Protein AF-A0A2H6NK36-F1 (afdb_monomer)

pLDDT: mean 72.43, std 20.34, range [38.06, 98.25]

Mean predicted aligned error: 20.21 Å

Foldseek 3Di:
DDDDDDDDDDDDDDDDDDDDDDDDDDDPDPPDPDPPVVVVVVVVVVVVVVVVVVCVVPPPPPPPPPPQDVVNVDADVVDDDDDDDPCPCVPPVVVVVQVVVQVVLCVVCVVVVDHDDGCCPVPVVVPSVVVVVD

Secondary structure (DSSP, 8-state):
--PPPPPPPPPPPPPPPPPPPP------SS-SSSSHHHHHHHHHHHHHHHHHHHHHHHS--S-------HHHHPPPTT---PPPPGGGGG-HHHHHHHHHHHHHHHHHHGGGT---S-HHHHTTTSHHHHHHH-

Radius of gyration: 33.69 Å; Cα contacts (8 Å, |Δi|>4): 29; chains: 1; bounding box: 80×85×63 Å

Organism: NCBI:txid3147026

Sequence (134 aa):
MATSPQKSPSSPKSPTPKSPPSRKKDDSFLGKLGGTLARRKKAKEVSELQEEGINAINLPLSPIPFELDPEDTMLEENEVRTMIDPNSRSDPKLQELMKVLIDWINDVLVGERIIVKDLAEDM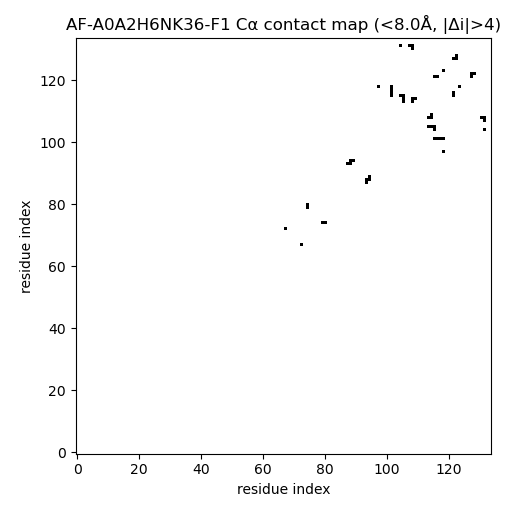YDGQVLQKLFE

Structure (mmCIF, N/CA/C/O backbone):
data_AF-A0A2H6NK36-F1
#
_entry.id   AF-A0A2H6NK36-F1
#
loop_
_atom_site.group_PDB
_atom_site.id
_atom_site.type_symbol
_atom_site.label_atom_id
_atom_site.label_alt_id
_atom_site.label_comp_id
_atom_site.label_asym_id
_atom_site.label_entity_id
_atom_site.label_seq_id
_atom_site.pdbx_PDB_ins_code
_atom_site.Cartn_x
_atom_site.Cartn_y
_atom_site.Cartn_z
_atom_site.occupancy
_atom_site.B_iso_or_equiv
_atom_site.auth_seq_id
_atom_site.auth_comp_id
_atom_site.auth_asym_id
_atom_site.auth_atom_id
_atom_site.pdbx_PDB_model_num
ATOM 1 N N . MET A 1 1 ? -1.525 67.474 39.940 1.00 40.50 1 MET A N 1
ATOM 2 C CA . MET A 1 1 ? -1.183 66.276 40.739 1.00 40.50 1 MET A CA 1
ATOM 3 C C . MET A 1 1 ? -1.065 65.121 39.755 1.00 40.50 1 MET A C 1
ATOM 5 O O . MET A 1 1 ? -2.067 64.733 39.185 1.00 40.50 1 MET A O 1
ATOM 9 N N . ALA A 1 2 ? 0.123 64.910 39.195 1.00 46.22 2 ALA A N 1
ATOM 10 C CA . ALA A 1 2 ? 1.217 64.065 39.696 1.00 46.22 2 ALA A CA 1
ATOM 11 C C . ALA A 1 2 ? 1.158 62.678 39.027 1.00 46.22 2 ALA A C 1
ATOM 13 O O . ALA A 1 2 ? 0.364 61.818 39.388 1.00 46.22 2 ALA A O 1
ATOM 14 N N . THR A 1 3 ? 1.990 62.534 37.997 1.00 42.47 3 THR A N 1
ATOM 15 C CA . THR A 1 3 ? 2.293 61.315 37.246 1.00 42.47 3 THR A CA 1
ATOM 16 C C . THR A 1 3 ? 3.066 60.333 38.129 1.00 42.47 3 THR A C 1
ATOM 18 O O . THR A 1 3 ? 4.129 60.685 38.641 1.00 42.47 3 THR A O 1
ATOM 21 N N . SER A 1 4 ? 2.568 59.107 38.280 1.00 48.78 4 SER A N 1
ATOM 22 C CA . SER A 1 4 ? 3.267 58.019 38.979 1.00 48.78 4 SER A CA 1
ATOM 23 C C . SER A 1 4 ? 4.036 57.139 37.985 1.00 48.78 4 SER A C 1
ATOM 25 O O . SER A 1 4 ? 3.416 56.616 37.060 1.00 48.78 4 SER A O 1
ATOM 27 N N . PRO A 1 5 ? 5.352 56.917 38.158 1.00 47.69 5 PRO A N 1
ATOM 28 C CA . PRO A 1 5 ? 6.099 55.916 37.401 1.00 47.69 5 PRO A CA 1
ATOM 29 C C . PRO A 1 5 ? 6.058 54.547 38.104 1.00 47.69 5 PRO A C 1
ATOM 31 O O . PRO A 1 5 ? 6.413 54.432 39.279 1.00 47.69 5 PRO A O 1
ATOM 34 N N . GLN A 1 6 ? 5.662 53.492 37.385 1.00 45.75 6 GLN A N 1
ATOM 35 C CA . GLN A 1 6 ? 5.798 52.108 37.852 1.00 45.75 6 GLN A CA 1
ATOM 36 C C . GLN A 1 6 ? 7.205 51.569 37.560 1.00 45.75 6 GLN A C 1
ATOM 38 O O . GLN A 1 6 ? 7.696 51.606 36.434 1.00 45.75 6 GLN A O 1
ATOM 43 N N . LYS A 1 7 ? 7.843 51.072 38.621 1.00 46.16 7 LYS A N 1
ATOM 44 C CA . LYS A 1 7 ? 9.167 50.448 38.662 1.00 46.16 7 LYS A CA 1
ATOM 45 C C . LYS A 1 7 ? 9.049 48.954 38.332 1.00 46.16 7 LYS A C 1
ATOM 47 O O . LYS A 1 7 ? 8.167 48.273 38.846 1.00 46.16 7 LYS A O 1
ATOM 52 N N . SER A 1 8 ? 9.952 48.465 37.493 1.00 46.62 8 SER A N 1
ATOM 53 C CA . SER A 1 8 ? 10.090 47.076 37.042 1.00 46.62 8 SER A CA 1
ATOM 54 C C . SER A 1 8 ? 10.517 46.101 38.155 1.00 46.62 8 SER A C 1
ATOM 56 O O . SER A 1 8 ? 11.281 46.489 39.042 1.00 46.62 8 SER A O 1
ATOM 58 N N . PRO A 1 9 ? 10.123 44.813 38.087 1.00 46.44 9 PRO A N 1
ATOM 59 C CA . PRO A 1 9 ? 10.822 43.737 38.781 1.00 46.44 9 PRO A CA 1
ATOM 60 C C . PRO A 1 9 ? 11.821 43.010 37.861 1.00 46.44 9 PRO A C 1
ATOM 62 O O . PRO A 1 9 ? 11.535 42.661 36.718 1.00 46.44 9 PRO A O 1
ATOM 65 N N . SER A 1 10 ? 13.021 42.816 38.401 1.00 47.41 10 SER A N 1
ATOM 66 C CA . SER A 1 10 ? 14.215 42.205 37.813 1.00 47.41 10 SER A CA 1
ATOM 67 C C . SER A 1 10 ? 14.102 40.693 37.591 1.00 47.41 10 SER A C 1
ATOM 69 O O . SER A 1 10 ? 13.578 39.975 38.441 1.00 47.41 10 SER A O 1
ATOM 71 N N . SER A 1 11 ? 14.702 40.210 36.504 1.00 47.31 11 SER A N 1
ATOM 72 C CA . SER A 1 11 ? 14.896 38.796 36.170 1.00 47.31 11 SER A CA 1
ATOM 73 C C . SER A 1 11 ? 15.907 38.088 37.103 1.00 47.31 11 SER A C 1
ATOM 75 O O . SER A 1 11 ? 16.876 38.710 37.552 1.00 47.31 11 SER A O 1
ATOM 77 N N . PRO A 1 12 ? 15.709 36.792 37.421 1.00 45.28 12 PRO A N 1
ATOM 78 C CA . PRO A 1 12 ? 16.575 36.048 38.340 1.00 45.28 12 PRO A CA 1
ATOM 79 C C . PRO A 1 12 ? 17.918 35.634 37.705 1.00 45.28 12 PRO A C 1
ATOM 81 O O . PRO A 1 12 ? 17.985 35.253 36.539 1.00 45.28 12 PRO A O 1
ATOM 84 N N . LYS A 1 13 ? 18.998 35.704 38.500 1.00 46.06 13 LYS A N 1
ATOM 85 C CA . LYS A 1 13 ? 20.382 35.351 38.124 1.00 46.06 13 LYS A CA 1
ATOM 86 C C . LYS A 1 13 ? 20.630 33.835 38.167 1.00 46.06 13 LYS A C 1
ATOM 88 O O . LYS A 1 13 ? 20.248 33.172 39.127 1.00 46.06 13 LYS A O 1
ATOM 93 N N . SER A 1 14 ? 21.350 33.326 37.168 1.00 42.91 14 SER A N 1
ATOM 94 C CA . SER A 1 14 ? 21.849 31.948 37.043 1.00 42.91 14 SER A CA 1
ATOM 95 C C . SER A 1 14 ? 23.071 31.663 37.942 1.00 42.91 14 SER A C 1
ATOM 97 O O . SER A 1 14 ? 23.910 32.554 38.105 1.00 42.91 14 SER A O 1
ATOM 99 N N . PRO A 1 15 ? 23.237 30.441 38.488 1.00 47.94 15 PRO A N 1
ATOM 100 C CA . PRO A 1 15 ? 24.372 30.099 39.344 1.00 47.94 15 PRO A CA 1
ATOM 101 C C . PRO A 1 15 ? 25.618 29.707 38.530 1.00 47.94 15 PRO A C 1
ATOM 103 O O . PRO A 1 15 ? 25.534 28.937 37.577 1.00 47.94 15 PRO A O 1
ATOM 106 N N . THR A 1 16 ? 26.787 30.216 38.926 1.00 50.62 16 THR A N 1
ATOM 107 C CA . THR A 1 16 ? 28.103 29.842 38.380 1.00 50.62 16 THR A CA 1
ATOM 108 C C . THR A 1 16 ? 28.771 28.726 39.204 1.00 50.62 16 THR A C 1
ATOM 110 O O . THR A 1 16 ? 28.600 28.684 40.427 1.00 50.62 16 THR A O 1
ATOM 113 N N . PRO A 1 17 ? 29.562 27.825 38.585 1.00 41.50 17 PRO A N 1
ATOM 114 C CA . PRO A 1 17 ? 30.240 26.736 39.288 1.00 41.50 17 PRO A CA 1
ATOM 115 C C . PRO A 1 17 ? 31.563 27.185 39.935 1.00 41.50 17 PRO A C 1
ATOM 117 O O . PRO A 1 17 ? 32.341 27.935 39.348 1.00 41.50 17 PRO A O 1
ATOM 120 N N . LYS A 1 18 ? 31.829 26.703 41.158 1.00 45.19 18 LYS A N 1
ATOM 121 C CA . LYS A 1 18 ? 33.061 26.957 41.933 1.00 45.19 18 LYS A CA 1
ATOM 122 C C . LYS A 1 18 ? 34.192 26.005 41.511 1.00 45.19 18 LYS A C 1
ATOM 124 O O . LYS A 1 18 ? 33.992 24.796 41.461 1.00 45.19 18 LYS A O 1
ATOM 129 N N . SER A 1 19 ? 35.387 26.546 41.275 1.00 46.59 19 SER A N 1
ATOM 130 C CA . SER A 1 19 ? 36.632 25.806 41.005 1.00 46.59 19 SER A CA 1
ATOM 131 C C . SER A 1 19 ? 37.280 25.227 42.282 1.00 46.59 19 SER A C 1
ATOM 133 O O . SER A 1 19 ? 37.198 25.880 43.326 1.00 46.59 19 SER A O 1
ATOM 135 N N . PRO A 1 20 ? 37.993 24.079 42.232 1.00 46.62 20 PRO A N 1
ATOM 136 C CA . PRO A 1 20 ? 38.739 23.540 43.374 1.00 46.62 20 PRO A CA 1
ATOM 137 C C . PRO A 1 20 ? 40.175 24.106 43.485 1.00 46.62 20 PRO A C 1
ATOM 139 O O . PRO A 1 20 ? 40.740 24.551 42.483 1.00 46.62 20 PRO A O 1
ATOM 142 N N . PRO A 1 21 ? 40.790 24.094 44.688 1.00 45.81 21 PRO A N 1
ATOM 143 C CA . PRO A 1 21 ? 42.068 24.754 44.945 1.00 45.81 21 PRO A CA 1
ATOM 144 C C . PRO A 1 21 ? 43.285 23.920 44.516 1.00 45.81 21 PRO A C 1
ATOM 146 O O . PRO A 1 21 ? 43.310 22.694 44.612 1.00 45.81 21 PRO A O 1
ATOM 149 N N . SER A 1 22 ? 44.334 24.630 44.098 1.00 42.72 22 SER A N 1
ATOM 150 C CA . SER A 1 22 ? 45.634 24.105 43.677 1.00 42.72 22 SER A CA 1
ATOM 151 C C . SER A 1 22 ? 46.399 23.399 44.804 1.00 42.72 22 SER A C 1
ATOM 153 O O . SER A 1 22 ? 46.587 23.973 45.879 1.00 42.72 22 SER A O 1
ATOM 155 N N . ARG A 1 23 ? 46.979 22.228 44.515 1.00 44.34 23 ARG A N 1
ATOM 156 C CA . ARG A 1 23 ? 48.155 21.704 45.228 1.00 44.34 23 ARG A CA 1
ATOM 157 C C . ARG A 1 23 ? 49.296 21.512 44.236 1.00 44.34 23 ARG A C 1
ATOM 159 O O . ARG A 1 23 ? 49.142 20.822 43.235 1.00 44.34 23 ARG A O 1
ATOM 166 N N . LYS A 1 24 ? 50.431 22.144 44.538 1.00 47.50 24 LYS A N 1
ATOM 167 C CA . LYS A 1 24 ? 51.716 21.922 43.873 1.00 47.50 24 LYS A CA 1
ATOM 168 C C . LYS A 1 24 ? 52.288 20.582 44.334 1.00 47.50 24 LYS A C 1
ATOM 170 O O . LYS A 1 24 ? 52.366 20.347 45.540 1.00 47.50 24 LYS A O 1
ATOM 175 N N . LYS A 1 25 ? 52.734 19.752 43.395 1.00 38.06 25 LYS A N 1
ATOM 176 C CA . LYS A 1 25 ? 53.842 18.825 43.619 1.00 38.06 25 LYS A CA 1
ATOM 177 C C . LYS A 1 25 ? 54.588 18.656 42.303 1.00 38.06 25 LYS A C 1
ATOM 179 O O . LYS A 1 25 ? 54.031 18.162 41.326 1.00 38.06 25 LYS A O 1
ATOM 184 N N . ASP A 1 26 ? 55.807 19.167 42.301 1.00 49.78 26 ASP A N 1
ATOM 185 C CA . ASP A 1 26 ? 56.797 18.970 41.260 1.00 49.78 26 ASP A CA 1
ATOM 186 C C . ASP A 1 26 ? 57.235 17.504 41.249 1.00 49.78 26 ASP A C 1
ATOM 188 O O . ASP A 1 26 ? 57.557 16.962 42.300 1.00 49.78 26 ASP A O 1
ATOM 192 N N . ASP A 1 27 ? 57.261 16.892 40.067 1.00 46.44 27 ASP A N 1
ATOM 193 C CA . ASP A 1 27 ? 58.197 15.820 39.719 1.00 46.44 27 ASP A CA 1
ATOM 194 C C . ASP A 1 27 ? 58.369 15.826 38.193 1.00 46.44 27 ASP A C 1
ATOM 196 O O . ASP A 1 27 ? 57.646 15.198 37.418 1.00 46.44 27 ASP A O 1
ATOM 200 N N . SER A 1 28 ? 59.328 16.637 37.748 1.00 64.38 28 SER A N 1
ATOM 201 C CA . SER A 1 28 ? 59.730 16.778 36.350 1.00 64.38 28 SER A CA 1
ATOM 202 C C . SER A 1 28 ? 60.807 15.758 35.988 1.00 64.38 28 SER A C 1
ATOM 204 O O . SER A 1 28 ? 61.953 16.159 35.869 1.00 64.38 28 SER A O 1
ATOM 206 N N . PHE A 1 29 ? 60.495 14.475 35.766 1.00 54.91 29 PHE A N 1
ATOM 207 C CA . PHE A 1 29 ? 61.515 13.547 35.220 1.00 54.91 29 PHE A CA 1
ATOM 208 C C . PHE A 1 29 ? 61.040 12.478 34.215 1.00 54.91 29 PHE A C 1
ATOM 210 O O . PHE A 1 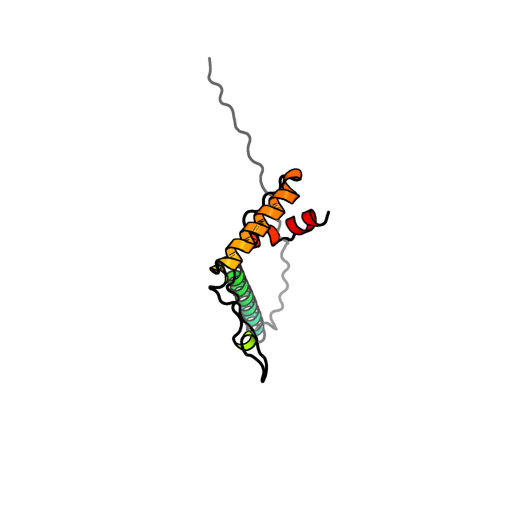29 ? 61.856 11.685 33.757 1.00 54.91 29 PHE A O 1
ATOM 217 N N . LEU A 1 30 ? 59.782 12.489 33.752 1.00 57.03 30 LEU A N 1
ATOM 218 C CA . LEU A 1 30 ? 59.309 11.557 32.699 1.00 57.03 30 LEU A CA 1
ATOM 219 C C . LEU A 1 30 ? 58.638 12.244 31.494 1.00 57.03 30 LEU A C 1
ATOM 221 O O . LEU A 1 30 ? 57.912 11.624 30.722 1.00 57.03 30 LEU A O 1
ATOM 225 N N . GLY A 1 31 ? 58.872 13.544 31.309 1.00 53.84 31 GLY A N 1
ATOM 226 C CA . GLY A 1 31 ? 58.093 14.366 30.375 1.00 53.84 31 GLY A CA 1
ATOM 227 C C . GLY A 1 31 ? 58.606 14.486 28.936 1.00 53.84 31 GLY A C 1
ATOM 228 O O . GLY A 1 31 ? 57.925 15.120 28.134 1.00 53.84 31 GLY A O 1
ATOM 229 N N . LYS A 1 32 ? 59.785 13.956 28.574 1.00 59.31 32 LYS A N 1
ATOM 230 C CA . LYS A 1 32 ? 60.474 14.432 27.353 1.00 59.31 32 LYS A CA 1
ATOM 231 C C . LYS A 1 32 ? 60.631 13.476 26.171 1.00 59.31 32 LYS A C 1
ATOM 233 O O . LYS A 1 32 ? 61.162 13.924 25.164 1.00 59.31 32 LYS A O 1
ATOM 238 N N . LEU A 1 33 ? 60.121 12.239 26.205 1.00 54.47 33 LEU A N 1
ATOM 239 C CA . LEU A 1 33 ? 60.195 11.368 25.011 1.00 54.47 33 LEU A CA 1
ATOM 240 C C . LEU A 1 33 ? 59.067 10.335 24.812 1.00 54.47 33 LEU A C 1
ATOM 242 O O . LEU A 1 33 ? 59.205 9.458 23.969 1.00 54.47 33 LEU A O 1
ATOM 246 N N . GLY A 1 34 ? 57.936 10.437 25.523 1.00 54.75 34 GLY A N 1
ATOM 247 C CA . GLY A 1 34 ? 56.855 9.433 25.421 1.00 54.75 34 GLY A CA 1
ATOM 248 C C . GLY A 1 34 ? 55.452 9.939 25.057 1.00 54.75 34 GLY A C 1
ATOM 249 O O . GLY A 1 34 ? 54.564 9.132 24.809 1.00 54.75 34 GLY A O 1
ATOM 250 N N . GLY A 1 35 ? 55.203 11.255 25.040 1.00 55.16 35 GLY A N 1
ATOM 251 C CA . GLY A 1 35 ? 53.829 11.792 25.100 1.00 55.16 35 GLY A CA 1
ATOM 252 C C . GLY A 1 35 ? 53.221 12.343 23.803 1.00 55.16 35 GLY A C 1
ATOM 253 O O . GLY A 1 35 ? 52.019 12.600 23.755 1.00 55.16 35 GLY A O 1
ATOM 254 N N . THR A 1 36 ? 54.005 12.561 22.746 1.00 53.38 36 THR A N 1
ATOM 255 C CA . THR A 1 36 ? 53.524 13.280 21.547 1.00 53.38 36 THR A CA 1
ATOM 256 C C . THR A 1 36 ? 52.778 12.387 20.553 1.00 53.38 36 THR A C 1
ATOM 258 O O . THR A 1 36 ? 51.921 12.876 19.819 1.00 53.38 36 THR A O 1
ATOM 261 N N . LEU A 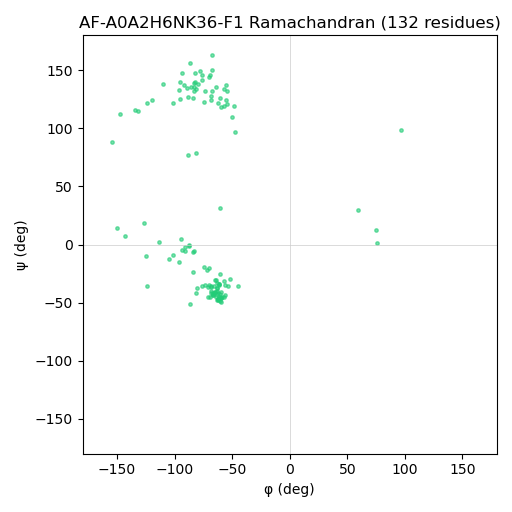1 37 ? 53.036 11.077 20.565 1.00 46.62 37 LEU A N 1
ATOM 262 C CA . LEU A 1 37 ? 52.413 10.108 19.656 1.00 46.62 37 LEU A CA 1
ATOM 263 C C . LEU A 1 37 ? 51.016 9.670 20.123 1.00 46.62 37 LEU A C 1
ATOM 265 O O . LEU A 1 37 ? 50.084 9.625 19.322 1.00 46.62 37 LEU A O 1
ATOM 269 N N . ALA A 1 38 ? 50.832 9.432 21.425 1.00 49.44 38 ALA A N 1
ATOM 270 C CA . ALA A 1 38 ? 49.532 9.047 21.981 1.00 49.44 38 ALA A CA 1
ATOM 271 C C . ALA A 1 38 ? 48.512 10.201 21.950 1.00 49.44 38 ALA A C 1
ATOM 273 O O . ALA A 1 38 ? 47.327 9.982 21.704 1.00 49.44 38 ALA A O 1
ATOM 274 N N . ARG A 1 39 ? 48.968 11.448 22.145 1.00 51.56 39 ARG A N 1
ATOM 275 C CA . ARG A 1 39 ? 48.094 12.632 22.122 1.00 51.56 39 ARG A CA 1
ATOM 276 C C . ARG A 1 39 ? 47.591 12.969 20.717 1.00 51.56 39 ARG A C 1
ATOM 278 O O . ARG A 1 39 ? 46.439 13.362 20.573 1.00 51.56 39 ARG A O 1
ATOM 285 N N . ARG A 1 40 ? 48.428 12.782 19.689 1.00 54.81 40 ARG A N 1
ATOM 286 C CA . ARG A 1 40 ? 48.033 12.981 18.285 1.00 54.81 40 ARG A CA 1
ATOM 287 C C . ARG A 1 40 ? 47.034 11.931 17.802 1.00 54.81 40 ARG A C 1
ATOM 289 O O . ARG A 1 40 ? 46.120 12.298 17.078 1.00 54.81 40 ARG A O 1
ATOM 296 N N . LYS A 1 41 ? 47.160 10.671 18.242 1.00 58.78 41 LYS A N 1
ATOM 297 C CA . LYS A 1 41 ? 46.171 9.626 17.925 1.00 58.78 41 LYS A CA 1
ATOM 298 C C . LYS A 1 41 ? 44.779 9.972 18.456 1.00 58.78 41 LYS A C 1
ATOM 300 O O . LYS A 1 41 ? 43.838 9.982 17.679 1.00 58.78 41 LYS A O 1
ATOM 305 N N . LYS A 1 42 ? 44.675 10.369 19.729 1.00 56.97 42 LYS A N 1
ATOM 306 C CA . LYS A 1 42 ? 43.383 10.750 20.326 1.00 56.97 42 LYS A CA 1
ATOM 307 C C . LYS A 1 42 ? 42.773 12.010 19.708 1.00 56.97 42 LYS A C 1
ATOM 309 O O . LYS A 1 42 ? 41.565 12.094 19.574 1.00 56.97 42 LYS A O 1
ATOM 314 N N . ALA A 1 43 ? 43.593 12.994 19.332 1.00 59.78 43 ALA A N 1
ATOM 315 C CA . ALA A 1 43 ? 43.093 14.202 18.672 1.00 59.78 43 ALA A CA 1
ATOM 316 C C . ALA A 1 43 ? 42.570 13.920 17.254 1.00 59.78 43 ALA A C 1
ATOM 318 O O . ALA A 1 43 ? 41.592 14.533 16.839 1.00 59.78 43 ALA A O 1
ATOM 319 N N . LYS A 1 44 ? 43.209 12.991 16.532 1.00 65.06 44 LYS A N 1
ATOM 320 C CA . LYS A 1 44 ? 42.763 12.565 15.205 1.00 65.06 44 LYS A CA 1
ATOM 321 C C . LYS A 1 44 ? 41.456 11.780 15.286 1.00 65.06 44 LYS A C 1
ATOM 323 O O . LYS A 1 44 ? 40.531 12.116 14.574 1.00 65.06 44 LYS A O 1
ATOM 328 N N . GLU A 1 45 ? 41.361 10.844 16.226 1.00 63.25 45 GLU A N 1
ATOM 329 C CA . GLU A 1 45 ? 40.148 10.055 16.477 1.00 63.25 45 GLU A CA 1
ATOM 330 C C . GLU A 1 45 ? 38.955 10.943 16.862 1.00 63.25 45 GLU A C 1
ATOM 332 O O . GLU A 1 45 ? 37.875 10.810 16.306 1.00 63.25 45 GLU A O 1
ATOM 337 N N . VAL A 1 46 ? 39.152 11.922 17.754 1.00 65.06 46 VAL A N 1
ATOM 338 C CA . VAL A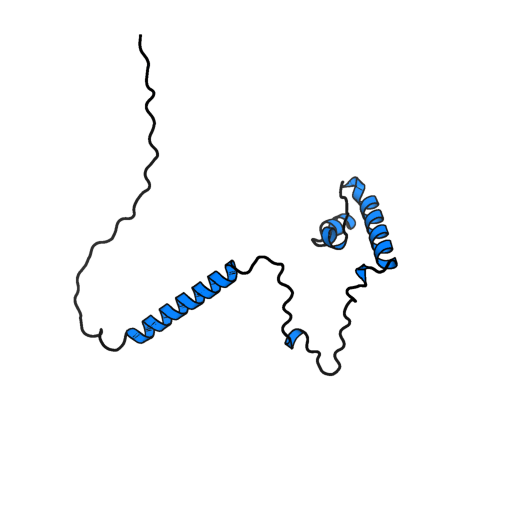 1 46 ? 38.090 12.882 18.104 1.00 65.06 46 VAL A CA 1
ATOM 339 C C . VAL A 1 46 ? 37.680 13.732 16.898 1.00 65.06 46 VAL A C 1
ATOM 341 O O . VAL A 1 46 ? 36.500 14.029 16.746 1.00 65.06 46 VAL A O 1
ATOM 344 N N . SER A 1 47 ? 38.631 14.112 16.041 1.00 72.38 47 SER A N 1
ATOM 345 C CA . SER A 1 47 ? 38.338 14.863 14.817 1.00 72.38 47 SER A CA 1
ATOM 346 C C . SER A 1 47 ? 37.567 14.022 13.800 1.00 72.38 47 SER A C 1
ATOM 348 O O . SER A 1 47 ? 36.623 14.534 13.215 1.00 72.38 47 SER A O 1
ATOM 350 N N . GLU A 1 48 ? 37.943 12.753 13.620 1.00 73.88 48 GLU A N 1
ATOM 351 C CA . GLU A 1 48 ? 37.272 11.796 12.729 1.00 73.88 48 GLU A CA 1
ATOM 352 C C . GLU A 1 48 ? 35.833 11.542 13.203 1.00 73.88 48 GLU A C 1
ATOM 354 O O . GLU A 1 48 ? 34.901 11.725 12.431 1.00 73.88 48 GLU A O 1
ATOM 359 N N . LEU A 1 49 ? 35.624 11.279 14.498 1.00 72.94 49 LEU A N 1
ATOM 360 C CA . LEU A 1 49 ? 34.283 11.100 15.077 1.00 72.94 49 LEU A CA 1
ATOM 361 C C . LEU A 1 49 ? 33.404 12.351 14.948 1.00 72.94 49 LEU A C 1
ATOM 363 O O . LEU A 1 49 ? 32.185 12.265 14.801 1.00 72.94 49 LEU A O 1
ATOM 367 N N . GLN A 1 50 ? 34.008 13.533 15.042 1.00 76.62 50 GLN A N 1
ATOM 368 C CA . GLN A 1 50 ? 33.285 14.791 14.914 1.00 76.62 50 GLN A CA 1
ATOM 369 C C . GLN A 1 50 ? 32.949 15.102 13.450 1.00 76.62 50 GLN A C 1
ATOM 371 O O . GLN A 1 50 ? 31.867 15.614 13.177 1.00 76.62 50 GLN A O 1
ATOM 376 N N . GLU A 1 51 ? 33.836 14.761 12.516 1.00 77.56 51 GLU A N 1
ATOM 377 C CA . GLU A 1 51 ? 33.598 14.847 11.074 1.00 77.56 51 GLU A CA 1
ATOM 378 C C . GLU A 1 51 ? 32.516 13.856 10.624 1.00 77.56 51 GLU A C 1
ATOM 380 O O . GLU A 1 51 ? 31.584 14.248 9.925 1.00 77.56 51 GLU A O 1
ATOM 385 N N . GLU A 1 52 ? 32.556 12.616 11.115 1.00 71.12 52 GLU A N 1
ATOM 386 C CA . GLU A 1 52 ? 31.493 11.622 10.932 1.00 71.12 52 GLU A CA 1
ATOM 387 C C . GLU A 1 52 ? 30.156 12.120 11.491 1.00 71.12 52 GLU A C 1
ATOM 389 O O . GLU A 1 52 ? 29.135 12.046 10.810 1.00 71.12 52 GLU A O 1
ATOM 394 N N . GLY A 1 53 ? 30.154 12.696 12.698 1.00 75.81 53 GLY A N 1
ATOM 395 C CA . GLY A 1 53 ? 28.950 13.270 13.302 1.00 75.81 53 GLY A CA 1
ATOM 396 C C . GLY A 1 53 ? 28.375 14.446 12.504 1.00 75.81 53 GLY A C 1
ATOM 397 O O . GLY A 1 53 ? 27.160 14.552 12.347 1.00 75.81 53 GLY A O 1
ATOM 398 N N . ILE A 1 54 ? 29.232 15.317 11.963 1.00 76.44 54 ILE A N 1
ATOM 399 C CA . ILE A 1 54 ? 28.826 16.433 11.094 1.00 76.44 54 ILE A CA 1
ATOM 400 C C . ILE A 1 54 ? 28.257 15.903 9.775 1.00 76.44 54 ILE A C 1
ATOM 402 O O . ILE A 1 54 ? 27.230 16.409 9.322 1.00 76.44 54 ILE A O 1
ATOM 406 N N . ASN A 1 55 ? 28.872 14.878 9.183 1.00 76.25 55 ASN A N 1
ATOM 407 C CA . ASN A 1 55 ? 28.367 14.244 7.968 1.00 76.25 55 ASN A CA 1
ATOM 408 C C . ASN A 1 55 ? 27.009 13.574 8.216 1.00 76.25 55 ASN A C 1
ATOM 410 O O . ASN A 1 55 ? 26.078 13.818 7.458 1.00 76.25 55 ASN A O 1
ATOM 414 N N . ALA A 1 56 ? 26.840 12.837 9.317 1.00 71.50 56 ALA A N 1
ATOM 415 C CA . ALA A 1 56 ? 25.572 12.190 9.664 1.00 71.50 56 ALA A CA 1
ATOM 416 C C . ALA A 1 56 ? 24.412 13.184 9.876 1.00 71.50 56 ALA A C 1
ATOM 418 O O . ALA A 1 56 ? 23.270 12.869 9.554 1.00 71.50 56 ALA A O 1
ATOM 419 N N . ILE A 1 57 ? 24.691 14.383 10.400 1.00 70.31 57 ILE A N 1
ATOM 420 C CA . ILE A 1 57 ? 23.677 15.433 10.612 1.00 70.31 57 ILE A CA 1
ATOM 421 C C . ILE A 1 57 ? 23.373 16.199 9.317 1.00 70.31 57 ILE A C 1
ATOM 423 O O . ILE A 1 57 ? 22.229 16.592 9.094 1.00 70.31 57 ILE A O 1
ATOM 427 N N . ASN A 1 58 ? 24.390 16.450 8.487 1.00 67.12 58 ASN A N 1
ATOM 428 C CA . ASN A 1 58 ? 24.270 17.284 7.289 1.00 67.12 58 ASN A CA 1
ATOM 429 C C . ASN A 1 58 ? 23.911 16.511 6.020 1.00 67.12 58 ASN A C 1
ATOM 431 O O . ASN A 1 58 ? 23.752 17.150 4.976 1.00 67.12 58 ASN A O 1
ATOM 435 N N . LEU A 1 59 ? 23.775 15.179 6.073 1.00 58.22 59 LEU A N 1
ATOM 436 C CA . LEU A 1 59 ? 23.112 14.468 4.988 1.00 58.22 59 LEU A CA 1
ATOM 437 C C . LEU A 1 59 ? 21.736 15.126 4.811 1.00 58.22 59 LEU A C 1
ATOM 439 O O . LEU A 1 59 ? 20.966 15.188 5.775 1.00 58.22 59 LEU A O 1
ATOM 443 N N . PRO A 1 60 ? 21.419 15.671 3.623 1.00 49.75 60 PRO A N 1
ATOM 444 C CA . PRO A 1 60 ? 20.082 16.170 3.390 1.00 49.75 60 PRO A CA 1
ATOM 445 C C . PRO A 1 60 ? 19.140 15.011 3.700 1.00 49.75 60 PRO A C 1
ATOM 447 O O . PRO A 1 60 ? 19.355 13.904 3.211 1.00 49.75 60 PRO A O 1
ATOM 450 N N . LEU A 1 61 ? 18.096 15.270 4.487 1.00 52.81 61 LEU A N 1
ATOM 451 C CA . LEU A 1 61 ? 16.938 14.391 4.706 1.00 52.81 61 LEU A CA 1
ATOM 452 C C . LEU A 1 61 ? 16.164 14.114 3.393 1.00 52.81 61 LEU A C 1
ATOM 454 O O . LEU A 1 61 ? 14.945 13.971 3.389 1.00 52.81 61 LEU A O 1
ATOM 458 N N . SER A 1 62 ? 16.859 14.082 2.255 1.00 51.94 62 SER A N 1
ATOM 459 C CA . SER A 1 62 ? 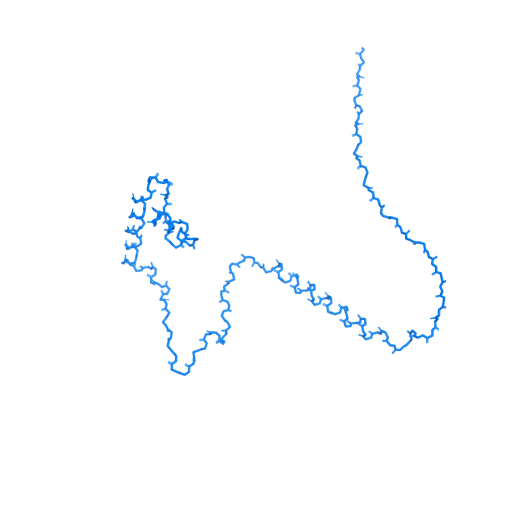16.406 13.441 1.040 1.00 51.94 62 SER A CA 1
ATOM 460 C C . SER A 1 62 ? 16.130 11.986 1.399 1.00 51.94 62 SER A C 1
ATOM 462 O O . SER A 1 62 ? 16.971 11.384 2.073 1.00 51.94 62 SER A O 1
ATOM 464 N N . PRO A 1 63 ? 14.990 11.406 0.982 1.00 47.03 63 PRO A N 1
ATOM 465 C CA . PRO A 1 63 ? 14.818 9.965 1.073 1.00 47.03 63 PRO A CA 1
ATOM 466 C C . PRO A 1 63 ? 16.079 9.355 0.477 1.00 47.03 63 PRO A C 1
ATOM 468 O O . PRO A 1 63 ? 16.423 9.701 -0.655 1.00 47.03 63 PRO A O 1
ATOM 471 N N . ILE A 1 64 ? 16.818 8.590 1.288 1.00 51.62 64 ILE A N 1
ATOM 472 C CA . ILE A 1 6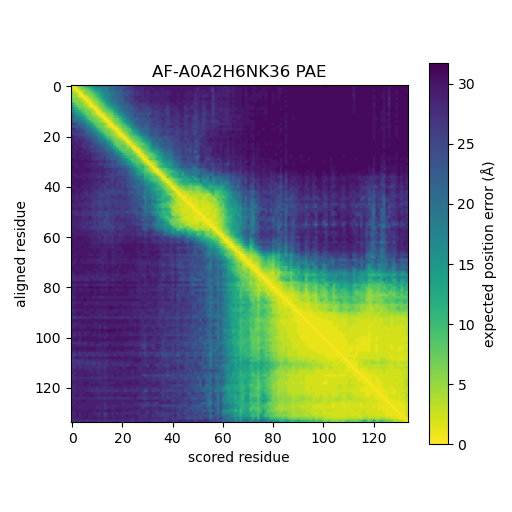4 ? 18.026 7.892 0.859 1.00 51.62 64 ILE A CA 1
ATOM 473 C C . ILE A 1 64 ? 17.589 7.157 -0.408 1.00 51.62 64 ILE A C 1
ATOM 475 O O . ILE A 1 64 ? 16.742 6.262 -0.302 1.00 51.62 64 ILE A O 1
ATOM 479 N N . PRO A 1 65 ? 18.042 7.562 -1.614 1.00 53.53 65 PRO A N 1
ATOM 480 C CA . PRO A 1 65 ? 17.913 6.675 -2.751 1.00 53.53 65 PRO A CA 1
ATOM 481 C C . PRO A 1 65 ? 18.608 5.419 -2.264 1.00 53.53 65 PRO A C 1
ATOM 483 O O . PRO A 1 65 ? 19.719 5.540 -1.758 1.00 53.53 65 PRO A O 1
ATOM 486 N N . PHE A 1 66 ? 17.927 4.276 -2.287 1.00 55.69 66 PHE A N 1
ATOM 487 C CA . PHE A 1 66 ? 18.547 2.991 -1.994 1.00 55.69 66 PHE A CA 1
ATOM 488 C C . PHE A 1 66 ? 19.847 2.934 -2.813 1.00 55.69 66 PHE A C 1
ATOM 490 O O . PHE A 1 66 ? 19.809 2.703 -4.021 1.00 55.69 66 PHE A O 1
ATOM 497 N N . GLU A 1 67 ? 20.977 3.272 -2.194 1.00 55.25 67 GLU A N 1
ATOM 498 C CA . GLU A 1 67 ? 22.292 3.211 -2.809 1.00 55.25 67 GLU A CA 1
ATOM 499 C C . GLU A 1 67 ? 22.647 1.744 -2.666 1.00 55.25 67 GLU A C 1
ATOM 501 O O . GLU A 1 67 ? 23.251 1.319 -1.687 1.00 55.25 67 GLU A O 1
ATOM 506 N N . LEU A 1 68 ? 22.061 0.946 -3.560 1.00 58.84 68 LEU A N 1
ATOM 507 C CA . LEU A 1 68 ? 22.364 -0.467 -3.661 1.00 58.84 68 LEU A CA 1
ATOM 508 C C . LEU A 1 68 ? 23.855 -0.540 -3.968 1.00 58.84 68 LEU A C 1
ATOM 510 O O . LEU A 1 68 ? 24.293 0.006 -4.987 1.00 58.84 68 LEU A O 1
ATOM 514 N N . ASP A 1 69 ? 24.623 -1.163 -3.077 1.00 63.62 69 ASP A N 1
ATOM 515 C CA . ASP A 1 69 ? 26.020 -1.462 -3.357 1.00 63.62 69 ASP A CA 1
ATOM 516 C C . ASP A 1 69 ? 26.044 -2.271 -4.671 1.00 63.62 69 ASP A C 1
ATOM 518 O O . ASP A 1 69 ? 25.162 -3.116 -4.872 1.00 63.62 69 ASP A O 1
ATOM 522 N N . PRO A 1 70 ? 26.957 -2.024 -5.627 1.00 62.28 70 PRO A N 1
ATOM 523 C CA . PRO A 1 70 ? 27.101 -2.882 -6.801 1.00 62.28 70 PRO A CA 1
ATOM 524 C C . PRO A 1 70 ? 27.080 -4.380 -6.454 1.00 62.28 70 PRO A C 1
ATOM 526 O O . PRO A 1 70 ? 26.446 -5.140 -7.187 1.00 62.28 70 PRO A O 1
ATOM 529 N N . GLU A 1 71 ? 27.636 -4.785 -5.308 1.00 65.88 71 GLU A N 1
ATOM 530 C CA . GLU A 1 71 ? 27.565 -6.162 -4.793 1.00 65.88 71 GLU A CA 1
ATOM 531 C C . GLU A 1 71 ? 26.126 -6.633 -4.477 1.00 65.88 71 GLU A C 1
ATOM 533 O O . GLU A 1 71 ? 25.795 -7.790 -4.719 1.00 65.88 71 GLU A O 1
ATOM 538 N N . ASP A 1 72 ? 25.224 -5.747 -4.039 1.00 63.78 72 ASP A N 1
ATOM 539 C CA . ASP A 1 72 ? 23.805 -6.059 -3.785 1.00 63.78 72 ASP A CA 1
ATOM 540 C C . ASP A 1 72 ? 22.988 -6.219 -5.085 1.00 63.78 72 ASP A C 1
ATOM 542 O O . ASP A 1 72 ? 21.897 -6.813 -5.098 1.00 63.78 72 ASP A O 1
ATOM 546 N N . THR A 1 73 ? 23.508 -5.680 -6.196 1.00 65.62 73 THR A N 1
ATOM 547 C CA . THR A 1 73 ? 22.918 -5.789 -7.543 1.00 65.62 73 THR A CA 1
ATOM 548 C C . THR A 1 73 ? 23.508 -6.919 -8.384 1.00 65.62 73 THR A C 1
ATOM 550 O O . THR A 1 73 ? 22.911 -7.293 -9.398 1.00 65.62 73 THR A O 1
ATOM 553 N N . MET A 1 74 ? 24.655 -7.470 -7.979 1.00 77.75 74 MET A N 1
ATOM 554 C CA . MET A 1 74 ? 25.294 -8.589 -8.660 1.00 77.75 74 MET A CA 1
ATOM 555 C C . MET A 1 74 ? 24.536 -9.883 -8.362 1.00 77.75 74 MET A C 1
ATOM 557 O O . MET A 1 74 ? 24.340 -10.269 -7.216 1.00 77.75 74 MET A O 1
ATOM 561 N N . LEU A 1 75 ? 24.078 -10.534 -9.429 1.00 81.31 75 LEU A N 1
ATOM 562 C CA . LEU A 1 75 ? 23.416 -11.832 -9.366 1.00 81.31 75 LEU A CA 1
ATOM 563 C C . LEU A 1 75 ? 24.466 -12.944 -9.307 1.00 81.31 75 LEU A C 1
ATOM 565 O O . LEU A 1 75 ? 25.462 -12.892 -10.036 1.00 81.31 75 LEU A O 1
ATOM 569 N N . GLU A 1 76 ? 24.231 -13.969 -8.491 1.00 84.88 76 GLU A N 1
ATOM 570 C CA . GLU A 1 76 ? 25.047 -15.187 -8.497 1.00 84.88 76 GLU A CA 1
ATOM 571 C C . GLU A 1 76 ? 24.862 -15.994 -9.803 1.00 84.88 76 GLU A C 1
ATOM 573 O O . GLU A 1 76 ? 23.900 -15.805 -10.557 1.00 84.88 76 GLU A O 1
ATOM 578 N N . GLU A 1 77 ? 25.781 -16.927 -10.099 1.00 84.94 77 GLU A N 1
ATOM 579 C CA . GLU A 1 77 ? 25.628 -17.823 -11.254 1.00 84.94 77 GLU A CA 1
ATOM 580 C C . GLU A 1 77 ? 24.309 -18.608 -11.157 1.00 84.94 77 GLU A C 1
ATOM 582 O O . GLU A 1 77 ? 24.109 -19.423 -10.256 1.00 84.94 77 GLU A O 1
ATOM 587 N N . ASN A 1 78 ? 23.443 -18.417 -12.157 1.00 85.31 78 ASN A N 1
ATOM 588 C CA . ASN A 1 78 ? 22.078 -18.955 -12.250 1.00 85.31 78 ASN A CA 1
ATOM 589 C C . ASN A 1 78 ? 21.019 -18.268 -11.360 1.00 85.31 78 ASN A C 1
ATOM 591 O O . ASN A 1 78 ? 19.906 -18.786 -11.250 1.00 85.31 78 ASN A O 1
ATOM 595 N N . GLU A 1 79 ? 21.301 -17.102 -10.773 1.00 88.50 79 GLU A N 1
ATOM 596 C CA . GLU A 1 79 ? 20.289 -16.297 -10.079 1.00 88.50 79 GLU A CA 1
ATOM 597 C C . GLU A 1 79 ? 19.471 -15.459 -11.079 1.00 88.50 79 GLU A C 1
ATOM 599 O O . GLU A 1 79 ? 20.004 -14.817 -11.986 1.00 88.50 79 GLU A O 1
ATOM 604 N N . VAL A 1 80 ? 18.145 -15.459 -10.918 1.00 86.44 80 VAL A N 1
ATOM 605 C CA . VAL A 1 80 ? 17.217 -14.660 -11.729 1.00 86.44 80 VAL A CA 1
ATOM 606 C C . VAL A 1 80 ? 16.383 -13.790 -10.801 1.00 86.44 80 VAL A C 1
ATOM 608 O O . VAL A 1 80 ? 15.648 -14.300 -9.957 1.00 86.44 80 VAL A O 1
ATOM 611 N N . ARG A 1 81 ? 16.443 -12.470 -11.000 1.00 84.88 81 ARG A N 1
ATOM 6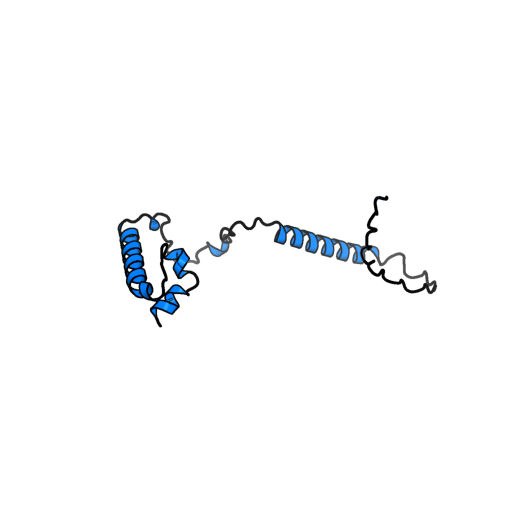12 C CA . ARG A 1 81 ? 15.547 -11.506 -10.350 1.00 84.88 81 ARG A CA 1
ATOM 613 C C . ARG A 1 81 ? 14.595 -10.908 -11.375 1.00 84.88 81 ARG A C 1
ATOM 615 O O . ARG A 1 81 ? 14.986 -10.582 -12.492 1.00 84.88 81 ARG A O 1
ATOM 622 N N . THR A 1 82 ? 13.333 -10.761 -10.984 1.00 86.19 82 THR A N 1
ATOM 623 C CA . THR A 1 82 ? 12.335 -10.043 -11.783 1.00 86.19 82 THR A CA 1
ATOM 624 C C . THR A 1 82 ? 12.151 -8.662 -11.184 1.00 86.19 82 THR A C 1
ATOM 626 O O . THR A 1 82 ? 11.799 -8.540 -10.013 1.00 86.19 82 THR A O 1
ATOM 629 N N . MET A 1 83 ? 12.383 -7.631 -11.990 1.00 85.00 83 MET A N 1
ATOM 630 C CA . MET A 1 83 ? 12.130 -6.248 -11.603 1.00 85.00 83 MET A CA 1
ATOM 631 C C . MET A 1 83 ? 10.757 -5.825 -12.106 1.00 85.00 83 MET A C 1
ATOM 633 O O . MET A 1 83 ? 10.360 -6.163 -13.221 1.00 85.00 83 MET A O 1
ATOM 637 N N . ILE A 1 84 ? 10.035 -5.069 -11.284 1.00 86.88 84 ILE A N 1
ATOM 638 C CA . ILE A 1 84 ? 8.799 -4.425 -11.723 1.00 86.88 84 ILE A CA 1
ATOM 639 C C . ILE A 1 84 ? 9.181 -3.345 -12.740 1.00 86.88 84 ILE A C 1
ATOM 641 O O . ILE A 1 84 ? 10.032 -2.504 -12.449 1.00 86.88 84 ILE A O 1
ATOM 645 N N . ASP A 1 85 ? 8.556 -3.354 -13.920 1.00 87.25 85 ASP A N 1
ATOM 646 C CA . ASP A 1 85 ? 8.755 -2.292 -14.912 1.00 87.25 85 ASP A CA 1
ATOM 647 C C . ASP A 1 85 ? 8.302 -0.953 -14.294 1.00 87.25 85 ASP A C 1
ATOM 649 O O . ASP A 1 85 ? 7.158 -0.870 -13.826 1.00 87.25 85 ASP A O 1
ATOM 653 N N . PRO A 1 86 ? 9.146 0.097 -14.278 1.00 86.00 86 PRO A N 1
ATOM 654 C CA . PRO A 1 86 ? 8.780 1.414 -13.757 1.00 86.00 86 PRO A CA 1
ATOM 655 C C . PRO A 1 86 ? 7.482 1.979 -14.351 1.00 86.00 86 PRO A C 1
ATOM 657 O O . PRO A 1 86 ? 6.747 2.692 -13.666 1.00 86.00 86 PRO A O 1
ATOM 660 N N . ASN A 1 87 ? 7.164 1.624 -15.599 1.00 89.31 87 ASN A N 1
ATOM 661 C CA . ASN A 1 87 ? 5.954 2.054 -16.296 1.00 89.31 87 ASN A CA 1
ATOM 662 C C . ASN A 1 87 ? 4.720 1.209 -15.956 1.00 89.31 87 ASN A C 1
ATOM 664 O O . ASN A 1 87 ? 3.622 1.577 -16.364 1.00 89.31 87 ASN A O 1
ATOM 668 N N . SER A 1 88 ? 4.859 0.122 -15.186 1.00 88.56 88 SER A N 1
ATOM 669 C CA . SER A 1 88 ? 3.730 -0.740 -14.790 1.00 88.56 88 SER A CA 1
ATOM 670 C C . SER A 1 88 ? 2.640 0.044 -14.065 1.00 88.56 88 SER A C 1
ATOM 672 O O . SER A 1 88 ? 1.463 -0.265 -14.206 1.00 88.56 88 SER A O 1
ATOM 674 N N . ARG A 1 89 ? 3.013 1.102 -13.329 1.00 87.31 89 ARG A N 1
ATOM 675 C CA . ARG A 1 89 ? 2.055 2.009 -12.675 1.00 87.31 89 ARG A CA 1
ATOM 676 C C . ARG A 1 89 ? 1.127 2.715 -13.663 1.00 87.31 89 ARG A C 1
ATOM 678 O O . ARG A 1 89 ? 0.027 3.085 -13.277 1.00 87.31 89 ARG A O 1
ATOM 685 N N . SER A 1 90 ? 1.541 2.882 -14.913 1.00 91.75 90 SER A N 1
ATOM 686 C CA . SER A 1 90 ? 0.743 3.509 -15.968 1.00 91.75 90 SER A CA 1
ATOM 687 C C . SER A 1 90 ? -0.164 2.519 -16.706 1.00 91.75 90 SER A C 1
ATOM 689 O O . SER A 1 90 ? -0.892 2.940 -17.604 1.00 91.75 90 SER A O 1
ATOM 691 N N . ASP A 1 91 ? -0.135 1.222 -16.367 1.00 95.50 91 ASP A N 1
ATOM 692 C CA . ASP A 1 91 ? -1.027 0.228 -16.970 1.00 95.50 91 ASP A CA 1
ATOM 693 C C . ASP A 1 91 ? -2.493 0.575 -16.639 1.00 95.50 91 ASP A C 1
ATOM 695 O O . ASP A 1 91 ? -2.861 0.624 -15.457 1.00 95.50 91 ASP A O 1
ATOM 699 N N . PRO A 1 92 ? -3.358 0.787 -17.652 1.00 95.50 92 PRO A N 1
ATOM 700 C 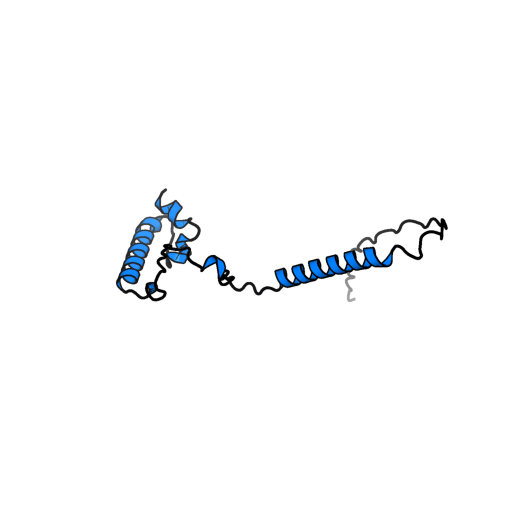CA . PRO A 1 92 ? -4.773 1.071 -17.440 1.00 95.50 92 PRO A CA 1
ATOM 701 C C . PRO A 1 92 ? -5.484 0.038 -16.562 1.00 95.50 92 PRO A C 1
ATOM 703 O O . PRO A 1 92 ? -6.348 0.408 -15.770 1.00 95.50 92 PRO A O 1
ATOM 706 N N . LYS A 1 93 ? -5.113 -1.245 -16.664 1.00 95.44 93 LYS A N 1
ATOM 707 C CA . LYS A 1 93 ? -5.725 -2.312 -15.859 1.00 95.44 93 LYS A CA 1
ATOM 708 C C . LYS A 1 93 ? -5.368 -2.188 -14.387 1.00 95.44 93 LYS A C 1
ATOM 710 O O . LYS A 1 93 ? -6.216 -2.420 -13.530 1.00 95.44 93 LYS A O 1
ATOM 715 N N . LEU A 1 94 ? -4.119 -1.827 -14.092 1.00 94.50 94 LEU A N 1
ATOM 716 C CA . LEU A 1 94 ? -3.682 -1.604 -12.719 1.00 94.50 94 LEU A CA 1
ATOM 717 C C . LEU A 1 94 ? -4.381 -0.378 -12.129 1.00 94.50 94 LEU A C 1
ATOM 719 O O . LEU A 1 94 ? -4.870 -0.446 -11.009 1.00 94.50 94 LEU A O 1
ATOM 723 N N . GLN A 1 95 ? -4.482 0.712 -12.891 1.00 95.31 95 GLN A N 1
ATOM 724 C CA . GLN A 1 95 ? -5.184 1.926 -12.463 1.00 95.31 95 GLN A CA 1
ATOM 725 C C . GLN A 1 95 ? -6.670 1.668 -12.178 1.00 95.31 95 GLN A C 1
ATOM 727 O O . GLN A 1 95 ? -7.200 2.127 -11.166 1.00 95.31 95 GLN A O 1
ATOM 732 N N . GLU A 1 96 ? -7.341 0.895 -13.034 1.00 97.19 96 GLU A N 1
ATOM 733 C CA . GLU A 1 96 ? -8.725 0.476 -12.807 1.00 97.19 96 GLU A CA 1
ATOM 734 C C . GLU A 1 96 ? -8.855 -0.371 -11.538 1.00 97.19 96 GLU A C 1
ATOM 736 O O . GLU A 1 96 ? -9.707 -0.089 -10.697 1.00 97.19 96 GLU A O 1
ATOM 741 N N . LEU A 1 97 ? -7.975 -1.360 -11.358 1.00 97.25 97 LEU A N 1
ATOM 742 C CA . LEU A 1 97 ? -7.959 -2.192 -10.159 1.00 97.25 97 LEU A CA 1
ATOM 743 C C . LEU A 1 97 ? -7.736 -1.360 -8.891 1.00 97.25 97 LEU A C 1
ATOM 745 O O . LEU A 1 97 ? -8.464 -1.532 -7.916 1.00 97.25 97 LEU A O 1
ATOM 749 N N . MET A 1 98 ? -6.763 -0.445 -8.905 1.00 95.88 98 MET A N 1
ATOM 750 C CA . MET A 1 98 ? -6.501 0.455 -7.781 1.00 95.88 98 MET A CA 1
ATOM 751 C C . MET A 1 98 ? -7.748 1.260 -7.428 1.00 95.88 98 MET A C 1
ATOM 753 O O . MET A 1 98 ? -8.118 1.333 -6.261 1.00 95.88 98 MET A O 1
ATOM 757 N N . LYS A 1 99 ? -8.444 1.803 -8.429 1.00 97.00 99 LYS A N 1
ATOM 758 C CA . LYS A 1 99 ? -9.682 2.547 -8.204 1.00 97.00 99 LYS A CA 1
ATOM 759 C C . LYS A 1 99 ? -10.782 1.677 -7.590 1.00 97.00 99 LYS A C 1
ATOM 761 O O . LYS A 1 99 ? -11.379 2.080 -6.601 1.00 97.00 99 LYS A O 1
ATOM 766 N N . VAL A 1 100 ? -11.017 0.482 -8.134 1.00 98.25 100 VAL A N 1
ATOM 767 C CA . VAL A 1 100 ? -12.032 -0.451 -7.612 1.00 98.25 100 VAL A CA 1
ATOM 768 C C . VAL A 1 100 ? -11.742 -0.828 -6.159 1.00 98.25 100 VAL A C 1
ATOM 770 O O . VAL A 1 100 ? -12.662 -0.893 -5.348 1.00 98.25 100 VAL A O 1
ATOM 773 N N . LEU A 1 101 ? -10.473 -1.055 -5.816 1.00 97.94 101 LEU A N 1
ATOM 774 C CA . LEU A 1 101 ? -10.065 -1.351 -4.445 1.00 97.94 101 LEU A CA 1
ATOM 775 C C . LEU A 1 101 ? -10.281 -0.155 -3.513 1.00 97.94 101 LEU A C 1
ATOM 777 O O . LEU A 1 101 ? -10.793 -0.346 -2.415 1.00 97.94 101 LEU A O 1
ATOM 781 N N . ILE A 1 102 ? -9.940 1.062 -3.945 1.00 97.56 102 ILE A N 1
ATOM 782 C CA . ILE A 1 102 ? -10.194 2.287 -3.171 1.00 97.56 102 ILE A CA 1
ATOM 783 C C . ILE A 1 102 ? -11.692 2.449 -2.906 1.00 97.56 102 ILE A C 1
ATOM 785 O O . ILE A 1 102 ? -12.088 2.659 -1.761 1.00 97.56 102 ILE A O 1
ATOM 789 N N . ASP A 1 103 ? -12.518 2.320 -3.944 1.00 98.19 103 ASP A N 1
ATOM 790 C CA . ASP A 1 103 ? -13.971 2.459 -3.835 1.00 98.19 103 ASP A CA 1
ATOM 791 C C . ASP A 1 103 ? -14.546 1.399 -2.878 1.00 98.19 103 ASP A C 1
ATOM 793 O O . ASP A 1 103 ? -15.292 1.734 -1.960 1.00 98.19 103 ASP A O 1
ATOM 797 N N . TRP A 1 104 ? -14.115 0.139 -3.007 1.00 98.06 104 TRP A N 1
ATOM 798 C CA . TRP A 1 104 ? -14.547 -0.943 -2.120 1.00 98.06 104 TRP A CA 1
ATOM 799 C C . TRP A 1 104 ? -14.141 -0.718 -0.657 1.00 98.06 104 TRP A C 1
ATOM 801 O O . TRP A 1 104 ? -14.973 -0.859 0.238 1.00 98.06 104 TRP A O 1
ATOM 811 N N . ILE A 1 105 ? -12.883 -0.345 -0.395 1.00 97.19 105 ILE A N 1
ATOM 812 C CA . ILE A 1 105 ? -12.403 -0.087 0.972 1.00 97.19 105 ILE A CA 1
ATOM 813 C C . ILE A 1 105 ? -13.169 1.086 1.591 1.00 97.19 105 ILE A C 1
ATOM 815 O O . ILE A 1 105 ? -13.571 1.013 2.753 1.00 97.19 105 ILE A O 1
ATOM 819 N N . ASN A 1 106 ? -13.405 2.147 0.818 1.00 97.31 106 ASN A N 1
ATOM 820 C CA . ASN A 1 106 ? -14.164 3.306 1.274 1.00 97.31 106 ASN A CA 1
ATOM 821 C C . ASN A 1 106 ? -15.610 2.949 1.620 1.00 97.31 106 ASN A C 1
ATOM 823 O O . ASN A 1 106 ? -16.103 3.385 2.658 1.00 97.31 106 ASN A O 1
ATOM 827 N N . ASP A 1 107 ? -16.272 2.129 0.804 1.00 97.38 107 ASP A N 1
ATOM 828 C CA . ASP A 1 107 ? -17.635 1.669 1.075 1.00 97.38 107 ASP A CA 1
ATOM 829 C C . ASP A 1 107 ? -17.715 0.833 2.361 1.00 97.38 107 ASP A C 1
ATOM 831 O O . ASP A 1 107 ? -18.673 0.959 3.126 1.00 97.38 107 ASP A O 1
ATOM 835 N N . VAL A 1 108 ? -16.697 0.010 2.631 1.00 96.69 108 VAL A N 1
ATOM 836 C CA . VAL A 1 108 ? -16.620 -0.799 3.856 1.00 96.69 108 VAL A CA 1
ATOM 837 C C . VAL A 1 108 ? -16.352 0.076 5.086 1.00 96.69 108 VAL A C 1
ATOM 839 O O . VAL A 1 108 ? -17.022 -0.077 6.107 1.00 96.69 108 VAL A O 1
ATOM 842 N N . LEU A 1 109 ? -15.412 1.022 5.002 1.00 96.38 109 LEU A N 1
ATOM 843 C CA . LEU A 1 109 ? -14.939 1.799 6.155 1.00 96.38 109 LEU A CA 1
ATOM 844 C C . LEU A 1 109 ? -15.642 3.154 6.354 1.00 96.38 109 LEU A C 1
ATOM 846 O O . LEU A 1 109 ? -15.306 3.903 7.278 1.00 96.38 109 LEU A O 1
ATOM 850 N N . VAL A 1 110 ? -16.661 3.473 5.550 1.00 95.56 110 VAL A N 1
ATOM 851 C CA . VAL A 1 110 ? -17.422 4.731 5.660 1.00 95.56 110 VAL A CA 1
ATOM 852 C C . VAL A 1 110 ? -18.021 4.941 7.057 1.00 95.56 110 VAL A C 1
ATOM 854 O O . VAL A 1 110 ? -18.062 6.068 7.558 1.00 95.56 110 VAL A O 1
ATOM 857 N N . GLY A 1 111 ? -18.441 3.860 7.725 1.00 93.25 111 GLY A N 1
ATOM 858 C CA . GLY A 1 111 ? -18.992 3.902 9.084 1.00 93.25 111 GLY A CA 1
ATOM 859 C C . GLY A 1 111 ? -17.978 4.367 10.133 1.00 93.25 111 GLY A C 1
ATOM 860 O O . GLY A 1 111 ? -18.342 5.044 11.095 1.00 93.25 111 GLY A O 1
ATOM 861 N N . GLU A 1 112 ? -16.699 4.082 9.901 1.00 94.31 112 GLU A N 1
ATOM 862 C CA . GLU A 1 112 ? -15.581 4.485 10.757 1.00 94.31 112 GLU A CA 1
ATOM 863 C C . GLU A 1 112 ? -15.033 5.872 10.406 1.00 94.31 112 GLU A C 1
ATOM 865 O O . GLU A 1 112 ? -14.132 6.373 11.076 1.00 94.31 112 GLU A O 1
ATOM 870 N N . ARG A 1 113 ? -15.618 6.532 9.394 1.00 94.88 113 ARG A N 1
ATOM 871 C CA . ARG A 1 113 ? -15.175 7.831 8.861 1.00 94.88 113 ARG A CA 1
ATOM 872 C C . ARG A 1 113 ? -13.738 7.794 8.332 1.00 94.88 113 ARG A C 1
ATOM 874 O O . ARG A 1 113 ? -13.043 8.810 8.366 1.00 94.88 113 ARG A O 1
ATOM 881 N N . ILE A 1 114 ? -13.311 6.636 7.842 1.00 94.50 114 ILE A N 1
ATOM 882 C CA . ILE A 1 114 ? -12.025 6.450 7.174 1.00 94.50 114 ILE A CA 1
ATOM 883 C C . ILE A 1 114 ? -12.241 6.655 5.675 1.00 94.50 114 ILE A C 1
ATOM 885 O O . ILE A 1 114 ? -13.245 6.215 5.120 1.00 94.50 114 ILE A O 1
ATOM 889 N N . ILE A 1 115 ? -11.311 7.363 5.035 1.00 95.44 115 ILE A N 1
ATOM 890 C CA . ILE A 1 115 ? -11.327 7.614 3.593 1.00 95.44 115 ILE A CA 1
ATOM 891 C C . ILE A 1 115 ? -9.923 7.355 3.060 1.00 95.44 115 ILE A C 1
ATOM 893 O O . ILE A 1 115 ? -8.991 8.080 3.404 1.00 95.44 115 ILE A O 1
ATOM 897 N N . VAL A 1 116 ? -9.811 6.355 2.199 1.00 96.44 116 VAL A N 1
ATOM 898 C CA . VAL A 1 116 ? -8.623 5.997 1.430 1.00 96.44 116 VAL A CA 1
ATOM 899 C C . VAL A 1 116 ? -8.638 6.751 0.102 1.00 96.44 116 VAL A C 1
ATOM 901 O O . VAL A 1 116 ? -9.667 6.836 -0.576 1.00 96.44 116 VAL A O 1
ATOM 904 N N . LYS A 1 117 ? -7.491 7.318 -0.267 1.00 95.38 117 LYS A N 1
ATOM 905 C CA . LYS A 1 117 ? -7.260 8.064 -1.510 1.00 95.38 117 LYS A CA 1
ATOM 906 C C . LYS A 1 117 ? -6.101 7.493 -2.315 1.00 95.38 117 LYS A C 1
ATOM 908 O O . LYS A 1 117 ? -6.184 7.495 -3.540 1.00 95.38 117 LYS A O 1
ATOM 913 N N . ASP A 1 118 ? -5.057 7.012 -1.647 1.00 95.75 118 ASP A N 1
ATOM 914 C CA . ASP A 1 118 ? -3.903 6.375 -2.273 1.00 95.75 118 ASP A CA 1
ATOM 915 C C . ASP A 1 118 ? -3.590 5.066 -1.545 1.00 95.75 118 ASP A C 1
ATOM 917 O O . ASP A 1 118 ? -3.195 5.061 -0.384 1.00 95.75 118 ASP A O 1
ATOM 921 N N . LEU A 1 119 ? -3.747 3.935 -2.238 1.00 95.06 119 LEU A N 1
ATOM 922 C CA . LEU A 1 119 ? -3.500 2.619 -1.644 1.00 95.06 119 LEU A CA 1
ATOM 923 C C . LEU A 1 119 ? -2.053 2.433 -1.173 1.00 95.06 119 LEU A C 1
ATOM 925 O O . LEU A 1 119 ? -1.829 1.718 -0.204 1.00 95.06 119 LEU A O 1
ATOM 929 N N . ALA A 1 120 ? -1.068 3.016 -1.857 1.00 92.19 120 ALA A N 1
ATOM 930 C CA . ALA A 1 120 ? 0.333 2.826 -1.503 1.00 92.19 120 ALA A CA 1
ATOM 931 C C . ALA A 1 120 ? 0.704 3.590 -0.229 1.00 92.19 120 ALA A C 1
ATOM 933 O O . ALA A 1 120 ? 1.518 3.094 0.546 1.00 92.19 120 ALA A O 1
ATOM 934 N N . GLU A 1 121 ? 0.112 4.765 -0.016 1.00 95.06 121 GLU A N 1
ATOM 935 C CA . GLU A 1 121 ? 0.362 5.592 1.167 1.00 95.06 121 GLU A CA 1
ATOM 936 C C . GLU A 1 121 ? -0.544 5.195 2.337 1.00 95.06 121 GLU A C 1
ATOM 938 O O . GLU A 1 121 ? -0.056 4.907 3.429 1.00 95.06 121 GLU A O 1
ATOM 943 N N . ASP A 1 122 ? -1.855 5.104 2.107 1.00 95.62 122 ASP A N 1
ATOM 944 C CA . ASP A 1 122 ? -2.846 4.899 3.169 1.00 95.62 122 ASP A CA 1
ATOM 945 C C . ASP A 1 122 ? -2.804 3.477 3.753 1.00 95.62 122 ASP A C 1
ATOM 947 O O . ASP A 1 122 ? -3.249 3.251 4.877 1.00 95.62 122 ASP A O 1
ATOM 951 N N . MET A 1 123 ? -2.270 2.497 3.014 1.00 95.06 123 MET A N 1
ATOM 952 C CA . MET A 1 123 ? -2.077 1.133 3.525 1.00 95.06 123 MET A CA 1
ATOM 953 C C . MET A 1 123 ? -0.680 0.896 4.110 1.00 95.06 123 MET A C 1
ATOM 955 O O . MET A 1 123 ? -0.428 -0.189 4.637 1.00 95.06 123 MET A O 1
ATOM 959 N N . TYR A 1 124 ? 0.230 1.872 4.022 1.00 95.62 124 TYR A N 1
ATOM 960 C CA . TYR A 1 124 ? 1.652 1.677 4.313 1.00 95.62 124 TYR A CA 1
ATOM 961 C C . TYR A 1 124 ? 1.933 1.328 5.779 1.00 95.62 124 TYR A C 1
ATOM 963 O O . TYR A 1 124 ? 2.755 0.460 6.068 1.00 95.62 124 TYR A O 1
ATOM 971 N N . ASP A 1 125 ? 1.241 1.987 6.709 1.00 92.75 125 ASP A N 1
ATOM 972 C CA . ASP A 1 125 ? 1.404 1.768 8.151 1.00 92.75 125 ASP A CA 1
ATOM 973 C C . ASP A 1 125 ? 0.573 0.587 8.689 1.00 92.75 125 ASP A C 1
ATOM 975 O O . ASP A 1 125 ? 0.716 0.198 9.849 1.00 92.75 125 ASP A O 1
ATOM 979 N N . GLY A 1 126 ? -0.280 -0.003 7.845 1.00 95.12 126 GLY A N 1
ATOM 980 C CA . GLY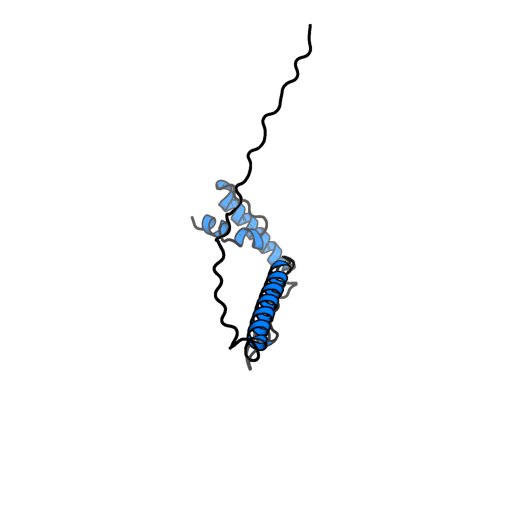 A 1 126 ? -1.161 -1.116 8.187 1.00 95.12 126 GLY A CA 1
ATOM 981 C C . GLY A 1 126 ? -2.398 -0.744 9.013 1.00 95.12 126 GLY A C 1
ATOM 982 O O . GLY A 1 126 ? -3.197 -1.631 9.318 1.00 95.12 126 GLY A O 1
ATOM 983 N N . GLN A 1 127 ? -2.625 0.529 9.347 1.00 94.44 127 GLN A N 1
ATOM 984 C CA . GLN A 1 127 ? -3.756 0.942 10.183 1.00 94.44 127 GLN A CA 1
ATOM 985 C C . GLN A 1 127 ? -5.102 0.706 9.488 1.00 94.44 127 GLN A C 1
ATOM 987 O O . GLN A 1 127 ? -6.047 0.220 10.116 1.00 94.44 127 GLN A O 1
ATOM 992 N N . VAL A 1 128 ? -5.187 1.019 8.193 1.00 95.19 128 VAL A N 1
ATOM 993 C CA . VAL A 1 128 ? -6.381 0.763 7.369 1.00 95.19 128 VAL A CA 1
ATOM 994 C C . VAL A 1 128 ? -6.633 -0.738 7.237 1.00 95.19 128 VAL A C 1
ATOM 996 O O . VAL A 1 128 ? -7.769 -1.188 7.363 1.00 95.19 128 VAL A O 1
ATOM 999 N N . LEU A 1 129 ? -5.569 -1.524 7.046 1.00 95.31 129 LEU A N 1
ATOM 1000 C CA . LEU A 1 129 ? -5.661 -2.981 6.980 1.00 95.31 129 LEU A CA 1
ATOM 1001 C C . LEU A 1 129 ? -6.233 -3.560 8.270 1.00 95.31 129 LEU A C 1
ATOM 1003 O O . LEU A 1 129 ? -7.145 -4.375 8.203 1.00 95.31 129 LEU A O 1
ATOM 1007 N N . GLN A 1 130 ? -5.750 -3.116 9.432 1.00 94.44 130 GLN A N 1
ATOM 1008 C CA . GLN A 1 130 ? -6.273 -3.579 10.714 1.00 94.44 130 GLN A CA 1
ATOM 1009 C C . GLN A 1 130 ? -7.786 -3.346 10.831 1.00 94.44 130 GLN A C 1
ATOM 1011 O O . GLN A 1 130 ? -8.501 -4.252 11.244 1.00 94.44 130 GLN A O 1
ATOM 1016 N N . LYS A 1 131 ? -8.277 -2.172 10.417 1.00 94.38 131 LYS A N 1
ATOM 1017 C CA . LYS A 1 131 ? -9.711 -1.847 10.456 1.00 94.38 131 LYS A CA 1
ATOM 1018 C C . LYS A 1 131 ? -10.571 -2.697 9.534 1.00 94.38 131 LYS A C 1
ATOM 1020 O O . LYS A 1 131 ? -11.702 -2.995 9.877 1.00 94.38 131 LYS A O 1
ATOM 1025 N N . LEU A 1 132 ? -10.029 -3.149 8.407 1.00 92.94 132 LEU A N 1
ATOM 1026 C CA . LEU A 1 132 ? -10.737 -4.068 7.513 1.00 92.94 132 LEU A CA 1
ATOM 1027 C C . LEU A 1 132 ? -10.913 -5.485 8.092 1.00 92.94 132 LEU A C 1
ATOM 1029 O O . LEU A 1 132 ? -11.759 -6.226 7.596 1.00 92.94 132 LEU A O 1
ATOM 1033 N N . PHE A 1 133 ? -10.110 -5.881 9.087 1.00 91.00 133 PHE A N 1
ATOM 1034 C CA . PHE A 1 133 ? -10.167 -7.209 9.716 1.00 91.00 133 PHE A CA 1
ATOM 1035 C C . PHE A 1 133 ? -10.893 -7.238 11.072 1.00 91.00 133 PHE A C 1
ATOM 1037 O O . PHE A 1 133 ? -11.092 -8.333 11.607 1.00 91.00 133 PHE A O 1
ATOM 1044 N N . GLU A 1 134 ? -11.237 -6.078 11.637 1.00 85.56 134 GLU A N 1
ATOM 1045 C CA . GLU A 1 134 ? -12.040 -5.949 12.869 1.00 85.56 134 GLU A CA 1
ATOM 1046 C C . GLU A 1 134 ? -13.536 -6.184 12.597 1.00 85.56 134 GLU A C 1
ATOM 1048 O O . GLU A 1 134 ? -14.179 -6.828 13.461 1.00 85.56 134 GLU A O 1
#

Solvent-accessible surface area (backbone atoms only — not comparable to full-atom values): 9212 Å² total; per-residue (Å²): 140,82,88,83,85,86,82,85,85,84,82,87,84,82,89,82,87,86,84,84,85,89,77,91,78,90,78,92,81,80,84,86,87,74,64,73,65,64,53,50,51,56,54,49,52,54,49,50,56,49,50,52,51,50,50,70,68,64,53,69,88,58,79,75,69,84,78,66,50,69,74,78,70,56,68,59,95,91,58,83,84,87,76,81,61,86,64,55,76,71,35,68,69,55,48,49,50,53,50,54,50,39,52,52,52,28,68,69,33,48,88,77,70,48,80,63,87,44,75,76,66,58,44,64,84,40,63,55,55,53,63,77,74,111

InterPro domains:
  IPR001715 Calponin homology domain [PF00307] (97-134)
  IPR001715 Calponin homology domain [PS50021] (95-134)
  IPR028433 Parvin [PTHR12114] (9-134)
  IPR036872 CH domain superfamily [G3DSA:1.10.418.10] (75-134)
  IPR036872 CH domain superfamily [SSF47576] (9-134)